Protein AF-A0A0R1RD56-F1 (afdb_monomer)

Nearest PDB structures (foldseek):
  7bhy-assembly1_A  TM=8.663E-01  e=2.056E-01  Bacillus subtilis subsp. subtilis str. 168
  8r7y-assembly2_D  TM=6.839E-01  e=2.765E-01  Bacillus subtilis subsp. subtilis str. 168
  6kon-assembly1_F  TM=8.190E-01  e=1.738E+00  Mycobacterium tuberculosis H37Rv
  7ng0-assembly1_A-2  TM=6.294E-01  e=1.638E+00  Geobacillus thermoleovorans CCB_US3_UF5
  5mq0-assembly1_O  TM=3.315E-01  e=2.481E+00  Saccharomyces cerevisiae

Organism: NCBI:txid1423778

InterPro domains:
  IPR010921 Trp repressor/replication initiator [SSF48295] (2-62)
  IPR036388 Winged helix-like DNA-binding domain superfamily [G3DSA:1.10.10.10] (2-64)
  IPR055247 Insertion element IS150 protein InsJ-like, helix-turn-helix domain [PF13518] (9-60)

Secondary structure (DSSP, 8-state):
-PPPPPHHHHHHHHHHHHTS---HHHHHHHTT--HHHHHHHHHHHHHH-GGGGS--TTPPPPTTT--HHHHHHHHHHHHHHHHHHHHHHHHHHHHHHHHHHHH--SHHHHHHHHHHHHHTTS---------

Solvent-accessible surface area (backbone atoms only — not comparable to full-atom values): 7973 Å² total; per-residue (Å²): 134,83,84,82,78,52,59,68,57,52,51,52,53,37,45,47,36,68,74,71,63,45,55,57,63,59,54,12,63,78,68,75,45,56,46,68,55,50,52,53,48,41,51,37,32,70,76,59,35,71,75,56,62,55,85,57,79,96,52,77,79,58,80,90,76,52,50,72,67,55,53,49,53,53,49,51,53,52,53,50,52,55,48,52,53,50,52,51,51,52,50,49,51,53,52,50,52,50,52,49,61,73,69,53,86,52,77,65,63,57,52,52,52,55,50,56,63,62,63,63,76,70,80,84,74,77,83,78,78,83,132

Sequence (131 aa):
MRRKKTLEERIKIVEYVTVSKHKYSEAAEHFEVTYQQVLLWVLKAKENGYEALVDNRGHRKPEKELSELDKDNLKIKQLETELEEKNAMEAFIKKFQELQRKGLKNKEDKTLIKNLMSDGQTRCGYPTQPR

Radius of gyration: 29.29 Å; Cα contacts (8 Å, |Δi|>4): 52; chains: 1; bounding box: 57×38×75 Å

Structure (mmCIF, N/CA/C/O backbone):
data_AF-A0A0R1RD56-F1
#
_entry.id   AF-A0A0R1RD56-F1
#
loop_
_atom_site.group_PDB
_atom_site.id
_atom_site.type_symbol
_atom_site.label_atom_id
_atom_site.label_alt_id
_atom_site.label_comp_id
_atom_site.label_asym_id
_atom_site.label_entity_id
_atom_site.label_seq_id
_atom_site.pdbx_PDB_ins_code
_atom_site.Cartn_x
_atom_site.Cartn_y
_atom_site.Cartn_z
_atom_site.occupancy
_atom_site.B_iso_or_equiv
_atom_site.auth_seq_id
_atom_site.auth_comp_id
_atom_site.auth_asym_id
_atom_site.auth_atom_id
_atom_site.pdbx_PDB_model_num
ATOM 1 N N . MET A 1 1 ? -4.229 20.633 -13.181 1.00 51.84 1 MET A N 1
ATOM 2 C CA . MET A 1 1 ? -4.576 19.195 -13.056 1.00 51.84 1 MET A CA 1
ATOM 3 C C . MET A 1 1 ? -3.431 18.356 -13.610 1.00 51.84 1 MET A C 1
ATOM 5 O O . MET A 1 1 ? -2.966 18.651 -14.701 1.00 51.84 1 MET A O 1
ATOM 9 N N . ARG A 1 2 ? -2.949 17.344 -12.877 1.00 68.00 2 ARG A N 1
ATOM 10 C CA . ARG A 1 2 ? -1.907 16.415 -13.359 1.00 68.00 2 ARG A CA 1
ATOM 11 C C . ARG A 1 2 ? -2.540 15.425 -14.344 1.00 68.00 2 ARG A C 1
ATOM 13 O O . ARG A 1 2 ? -3.538 14.801 -13.985 1.00 68.00 2 ARG A O 1
ATOM 20 N N . ARG A 1 3 ? -1.989 15.272 -15.556 1.00 77.06 3 ARG A N 1
ATOM 21 C CA . ARG A 1 3 ? -2.486 14.270 -16.518 1.00 77.06 3 ARG A CA 1
ATOM 22 C C . ARG A 1 3 ? -2.281 12.868 -15.943 1.00 77.06 3 ARG A C 1
ATOM 24 O O . ARG A 1 3 ? -1.190 12.538 -15.473 1.00 77.06 3 ARG A O 1
ATOM 31 N N . LYS A 1 4 ? -3.333 12.050 -15.955 1.00 80.19 4 LYS A N 1
ATOM 32 C CA . LYS A 1 4 ? -3.244 10.635 -15.581 1.00 80.19 4 LYS A CA 1
ATOM 33 C C . LYS A 1 4 ? -2.782 9.859 -16.808 1.00 80.19 4 LYS A C 1
ATOM 35 O O . LYS A 1 4 ? -3.418 9.953 -17.849 1.00 80.19 4 LYS A O 1
ATOM 40 N N . LYS A 1 5 ? -1.681 9.118 -16.676 1.00 85.56 5 LYS A N 1
ATOM 41 C CA . LYS A 1 5 ? -1.197 8.217 -17.724 1.00 85.56 5 LYS A CA 1
ATOM 42 C C . LYS A 1 5 ? -1.910 6.877 -17.628 1.00 85.56 5 LYS A C 1
ATOM 44 O O . LYS A 1 5 ? -1.970 6.297 -16.534 1.00 85.56 5 LYS A O 1
ATOM 49 N N . THR A 1 6 ? -2.436 6.436 -18.763 1.00 89.75 6 THR A N 1
ATOM 50 C CA . THR A 1 6 ? -3.084 5.133 -18.946 1.00 89.75 6 THR A CA 1
ATOM 51 C C . THR A 1 6 ? -2.068 3.999 -18.800 1.00 89.75 6 THR A C 1
ATOM 53 O O . THR A 1 6 ? -0.857 4.230 -18.831 1.00 89.75 6 THR A O 1
ATOM 56 N N . LEU A 1 7 ? -2.544 2.767 -18.607 1.00 88.94 7 LEU A N 1
ATOM 57 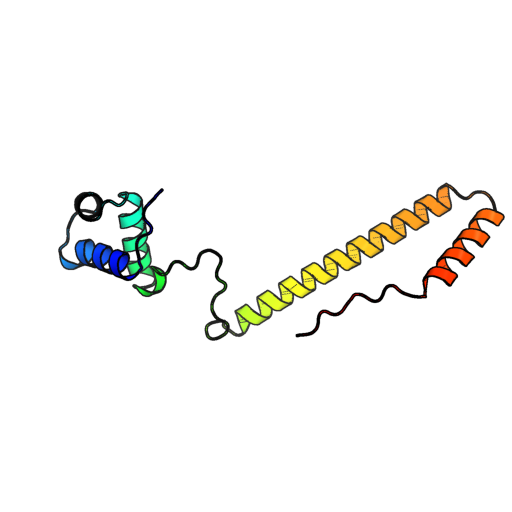C CA . LEU A 1 7 ? -1.673 1.593 -18.508 1.00 88.94 7 LEU A CA 1
ATOM 58 C C . LEU A 1 7 ? -0.816 1.421 -19.770 1.00 88.94 7 LEU A C 1
ATOM 60 O O . LEU A 1 7 ? 0.390 1.225 -19.666 1.00 88.94 7 LEU A O 1
ATOM 64 N N . GLU A 1 8 ? -1.428 1.565 -20.943 1.00 89.75 8 GLU A N 1
ATOM 65 C CA . GLU A 1 8 ? -0.759 1.436 -22.241 1.00 89.75 8 GLU A CA 1
ATOM 66 C C . GLU A 1 8 ? 0.387 2.440 -22.398 1.00 89.75 8 GLU A C 1
ATOM 68 O O . GLU A 1 8 ? 1.475 2.084 -22.844 1.00 89.75 8 GLU A O 1
ATOM 73 N N . GLU A 1 9 ? 0.184 3.692 -21.978 1.00 91.81 9 GLU A N 1
ATOM 74 C CA . GLU A 1 9 ? 1.257 4.690 -21.977 1.00 91.81 9 GLU A CA 1
ATOM 75 C C . GLU A 1 9 ? 2.390 4.308 -21.019 1.00 91.81 9 GLU A C 1
ATOM 77 O O . GLU A 1 9 ? 3.556 4.494 -21.355 1.00 91.81 9 GLU A O 1
ATOM 82 N N . ARG A 1 10 ? 2.079 3.755 -19.838 1.00 92.94 10 ARG A N 1
ATOM 83 C CA . ARG A 1 10 ? 3.109 3.297 -18.887 1.00 92.94 10 ARG A CA 1
ATOM 84 C C . ARG A 1 10 ? 3.919 2.134 -19.460 1.00 92.94 10 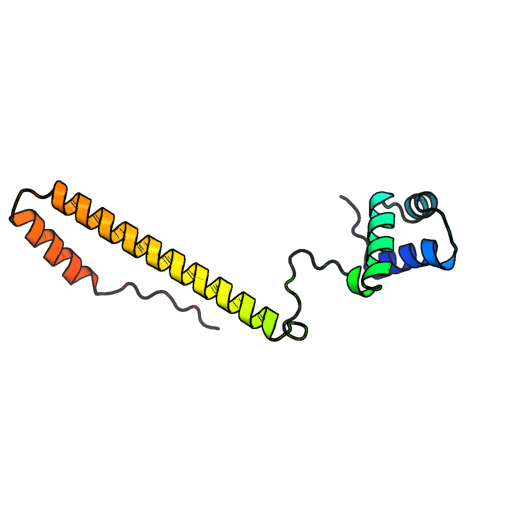ARG A C 1
ATOM 86 O O . ARG A 1 10 ? 5.134 2.130 -19.290 1.00 92.94 10 ARG A O 1
ATOM 93 N N . ILE A 1 11 ? 3.273 1.195 -20.156 1.00 92.56 11 ILE A N 1
ATOM 94 C CA . ILE A 1 11 ? 3.946 0.081 -20.842 1.00 92.56 11 ILE A CA 1
ATOM 95 C C . ILE A 1 11 ? 4.898 0.629 -21.909 1.00 92.56 11 ILE A C 1
ATOM 97 O O . ILE A 1 11 ? 6.086 0.324 -21.860 1.00 92.56 11 ILE A O 1
ATOM 101 N N . LYS A 1 12 ? 4.426 1.539 -22.773 1.00 93.94 12 LYS A N 1
ATOM 102 C CA . LYS A 1 12 ? 5.264 2.189 -23.798 1.00 93.94 12 LYS A CA 1
ATOM 103 C C . LYS A 1 12 ? 6.482 2.897 -23.203 1.00 93.94 12 LYS A C 1
ATOM 105 O O . LYS A 1 12 ? 7.565 2.832 -23.769 1.00 93.94 12 LYS A O 1
ATOM 110 N N . ILE A 1 13 ? 6.330 3.554 -22.052 1.00 93.50 13 ILE A N 1
ATOM 111 C CA . ILE A 1 13 ? 7.442 4.218 -21.351 1.00 93.50 13 ILE A CA 1
ATOM 112 C C . ILE A 1 13 ? 8.476 3.198 -20.863 1.00 93.50 13 ILE A C 1
ATOM 114 O O . ILE A 1 13 ? 9.679 3.418 -21.004 1.00 93.50 13 ILE A O 1
ATOM 118 N N . VAL A 1 14 ? 8.025 2.078 -20.294 1.00 93.38 14 VAL A N 1
ATOM 119 C CA . VAL A 1 14 ? 8.921 1.013 -19.826 1.00 93.38 14 VAL A CA 1
ATOM 120 C C . VAL A 1 14 ? 9.634 0.336 -20.995 1.00 93.38 14 VAL A C 1
ATOM 122 O O . VAL A 1 14 ? 10.842 0.106 -20.912 1.00 93.38 14 VAL A O 1
ATOM 125 N N . GLU A 1 15 ? 8.927 0.060 -22.090 1.00 93.25 15 GLU A N 1
ATOM 126 C CA . GLU A 1 15 ? 9.508 -0.485 -23.320 1.00 93.25 15 GLU A CA 1
ATOM 127 C C . GLU A 1 15 ? 10.539 0.473 -23.919 1.00 93.25 15 GLU A C 1
ATOM 129 O O . GLU A 1 15 ? 11.643 0.050 -24.254 1.00 93.25 15 GLU A O 1
ATOM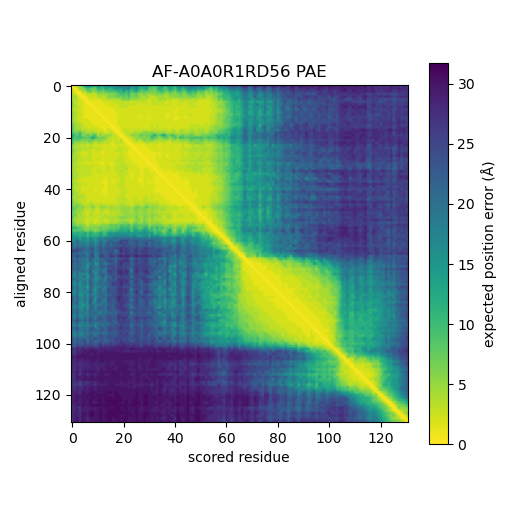 134 N N . TYR A 1 16 ? 10.242 1.772 -23.959 1.00 93.19 16 TYR A N 1
ATOM 135 C CA . TYR A 1 16 ? 11.160 2.797 -24.455 1.00 93.19 16 TYR A CA 1
ATOM 136 C C . TYR A 1 16 ? 12.491 2.820 -23.686 1.00 93.19 16 TYR A C 1
ATOM 138 O O . TYR A 1 16 ? 13.559 2.979 -24.274 1.00 93.19 16 TYR A O 1
ATOM 146 N N . VAL A 1 17 ? 12.459 2.603 -22.370 1.00 93.38 17 VAL A N 1
ATOM 147 C CA . VAL A 1 17 ? 13.681 2.532 -21.553 1.00 93.38 17 VAL A CA 1
ATOM 148 C C . VAL A 1 17 ? 14.372 1.171 -21.670 1.00 93.38 17 VAL A C 1
ATOM 150 O O . VAL A 1 17 ? 15.598 1.099 -21.711 1.00 93.38 17 VAL A O 1
ATOM 153 N N . THR A 1 18 ? 13.611 0.078 -21.718 1.00 89.19 18 THR A N 1
ATOM 154 C CA . THR A 1 18 ? 14.161 -1.284 -21.606 1.00 89.19 18 THR A CA 1
ATOM 155 C C . THR A 1 18 ? 14.640 -1.835 -22.949 1.00 89.19 18 THR A C 1
ATOM 157 O O . THR A 1 18 ? 15.710 -2.437 -23.014 1.00 89.19 18 THR A O 1
ATOM 160 N N . VAL A 1 19 ? 13.873 -1.612 -24.018 1.00 87.94 19 VAL A N 1
ATOM 161 C CA . VAL A 1 19 ? 14.154 -2.107 -25.374 1.00 87.94 19 VAL A CA 1
ATOM 162 C C . VAL A 1 19 ? 15.145 -1.188 -26.079 1.00 87.94 19 VAL A C 1
ATOM 164 O O . VAL A 1 19 ? 16.193 -1.641 -26.534 1.00 87.94 19 VAL A O 1
ATOM 167 N N . SER A 1 20 ? 14.855 0.113 -26.109 1.00 83.12 20 SER A N 1
ATOM 168 C CA . SER A 1 20 ? 15.686 1.097 -26.814 1.00 83.12 20 SER A CA 1
ATOM 169 C C . SER A 1 20 ? 16.869 1.611 -25.979 1.00 83.12 20 SER A C 1
ATOM 171 O O . SER A 1 20 ? 17.673 2.395 -26.475 1.00 83.12 20 SER A O 1
ATOM 173 N N . LYS A 1 21 ? 17.006 1.160 -24.719 1.00 84.62 21 LYS A N 1
ATOM 174 C CA . LYS A 1 21 ? 18.087 1.519 -23.773 1.00 84.62 21 LYS A CA 1
ATOM 175 C C . LYS A 1 21 ? 18.259 3.029 -23.548 1.00 84.62 21 LYS A C 1
ATOM 177 O O . LYS A 1 21 ? 19.355 3.486 -23.215 1.00 84.62 21 LYS A O 1
ATOM 182 N N . HIS A 1 22 ? 17.184 3.801 -23.703 1.00 87.94 22 HIS A N 1
ATOM 183 C CA . HIS A 1 22 ? 17.191 5.235 -23.426 1.00 87.94 22 HIS A CA 1
ATOM 184 C C . HIS A 1 22 ? 17.379 5.527 -21.941 1.00 87.94 22 HIS A C 1
ATOM 186 O O . HIS A 1 22 ? 17.020 4.736 -21.064 1.00 87.94 22 HIS A O 1
ATOM 192 N N . LYS A 1 23 ? 17.920 6.710 -21.644 1.00 92.62 23 LYS A N 1
ATOM 193 C CA . LYS A 1 23 ? 18.048 7.172 -20.261 1.00 92.62 23 LYS A CA 1
ATOM 194 C C . LYS A 1 23 ? 16.671 7.524 -19.697 1.00 92.62 23 LYS A C 1
ATOM 196 O O . LYS A 1 23 ? 15.792 8.019 -20.398 1.00 92.62 23 LYS A O 1
ATOM 201 N N . TYR A 1 24 ? 16.503 7.351 -18.388 1.00 92.00 24 TYR A N 1
ATOM 202 C CA . TYR A 1 24 ? 15.257 7.694 -17.692 1.00 92.00 24 TYR A CA 1
ATOM 203 C C . TYR A 1 24 ? 14.876 9.182 -17.822 1.00 92.00 24 TYR A C 1
ATOM 205 O O . TYR A 1 24 ? 13.692 9.509 -17.797 1.00 92.00 24 TYR A O 1
ATOM 213 N N . SER A 1 25 ? 15.858 10.078 -17.974 1.00 92.06 25 SER A N 1
ATOM 214 C CA . SER A 1 25 ? 15.640 11.511 -18.221 1.00 92.06 25 SER A CA 1
ATOM 215 C C . SER A 1 25 ? 15.017 11.777 -19.592 1.00 92.06 25 SER A C 1
ATOM 217 O O . SER A 1 25 ? 14.048 12.520 -19.684 1.00 92.06 25 SER A O 1
ATOM 219 N N . GLU A 1 26 ? 15.505 11.102 -20.633 1.00 92.75 26 GLU A N 1
ATOM 220 C CA . GLU A 1 26 ? 14.984 11.227 -22.002 1.00 92.75 26 GLU A CA 1
ATOM 221 C C . GLU A 1 26 ? 13.539 10.720 -22.079 1.00 92.75 26 GLU A C 1
ATOM 223 O O . GLU A 1 26 ? 12.677 11.354 -22.681 1.00 92.75 26 GLU A O 1
ATOM 228 N N . ALA A 1 27 ? 13.239 9.609 -21.400 1.00 92.94 27 ALA A N 1
ATOM 229 C CA . ALA A 1 27 ? 11.875 9.094 -21.296 1.00 92.94 27 ALA A CA 1
ATOM 230 C C . ALA A 1 27 ? 10.946 10.042 -20.511 1.00 92.94 27 ALA A C 1
ATOM 232 O O . ALA A 1 27 ? 9.768 10.178 -20.837 1.00 92.94 27 ALA A O 1
ATOM 233 N N . ALA A 1 28 ? 11.458 10.709 -19.476 1.00 93.06 28 ALA A N 1
ATOM 234 C CA . ALA A 1 28 ? 10.682 11.671 -18.700 1.00 93.06 28 ALA A CA 1
ATOM 235 C C . ALA A 1 28 ? 10.264 12.880 -19.551 1.00 93.06 28 ALA A C 1
ATOM 237 O O . ALA A 1 28 ? 9.095 13.268 -19.536 1.00 93.06 28 ALA A O 1
ATOM 238 N N . GLU A 1 29 ? 11.199 13.415 -20.336 1.00 92.56 29 GLU A N 1
ATOM 239 C CA . GLU A 1 29 ? 10.953 14.521 -21.264 1.00 92.56 29 GLU A CA 1
ATOM 240 C C . GLU A 1 29 ? 10.002 14.108 -22.393 1.00 92.56 29 GLU A C 1
ATOM 242 O O . GLU A 1 29 ? 8.985 14.764 -22.604 1.00 92.56 29 GLU A O 1
ATOM 247 N N . HIS A 1 30 ? 10.266 12.973 -23.049 1.00 90.75 30 HIS A N 1
ATOM 248 C CA . HIS A 1 30 ? 9.485 12.502 -24.197 1.00 90.75 30 HIS A CA 1
ATOM 249 C C . HIS A 1 30 ? 8.005 12.250 -23.865 1.00 90.75 30 HIS A C 1
ATOM 251 O O . HIS A 1 30 ? 7.121 12.502 -24.680 1.00 90.75 30 HIS A O 1
ATOM 257 N N . PHE A 1 31 ? 7.715 11.745 -22.663 1.00 91.06 31 PHE A N 1
ATOM 258 C CA . PHE A 1 31 ? 6.349 11.406 -22.255 1.00 91.06 31 PHE A CA 1
ATOM 259 C C . PHE A 1 31 ? 5.709 12.430 -21.308 1.00 91.06 31 PHE A C 1
ATOM 261 O O . PHE A 1 31 ? 4.582 12.203 -20.849 1.00 91.06 31 PHE A O 1
ATOM 268 N N . GLU A 1 32 ? 6.401 13.543 -21.039 1.00 92.38 32 GLU A N 1
ATOM 269 C CA . GLU A 1 32 ? 5.993 14.613 -20.118 1.00 92.38 32 GLU A CA 1
ATOM 270 C C . GLU A 1 32 ? 5.614 14.081 -18.724 1.00 92.38 32 GLU A C 1
ATOM 272 O O . GLU A 1 32 ? 4.592 14.437 -18.127 1.00 92.38 32 GLU A O 1
ATOM 277 N N . VAL A 1 33 ? 6.433 13.168 -18.204 1.00 91.56 33 VAL A N 1
ATOM 278 C CA . VAL A 1 33 ? 6.266 12.558 -16.881 1.00 91.56 33 VAL A CA 1
ATOM 279 C C . VAL A 1 33 ? 7.468 12.870 -16.009 1.00 91.56 33 VAL A C 1
ATOM 281 O O . VAL A 1 33 ? 8.562 13.140 -16.486 1.00 91.56 33 VAL A O 1
ATOM 284 N N . THR A 1 34 ? 7.296 12.822 -14.691 1.00 92.88 34 THR A N 1
ATOM 285 C CA . THR A 1 34 ? 8.434 13.029 -13.793 1.00 92.88 34 THR A CA 1
ATOM 286 C C . THR A 1 34 ? 9.403 11.854 -13.902 1.00 92.88 34 THR A C 1
ATOM 288 O O . THR A 1 34 ? 8.969 10.702 -13.905 1.00 92.88 34 THR A O 1
ATOM 291 N N . TYR A 1 35 ? 10.707 12.133 -13.867 1.00 93.75 35 TYR A N 1
ATOM 292 C CA . TYR A 1 35 ? 11.777 11.128 -13.790 1.00 93.75 35 TYR A CA 1
ATOM 293 C C . TYR A 1 35 ? 11.470 9.997 -12.794 1.00 93.75 35 TYR A C 1
ATOM 295 O O . TYR A 1 35 ? 11.564 8.814 -13.117 1.00 93.75 35 TYR A O 1
ATO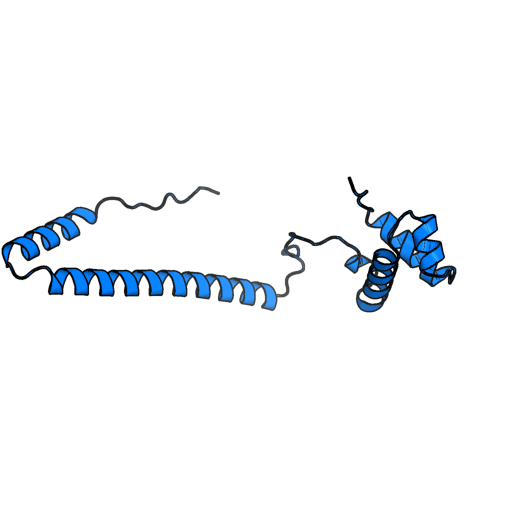M 303 N N . GLN A 1 36 ? 11.013 10.363 -11.592 1.00 92.94 36 GLN A N 1
ATOM 304 C CA . GLN A 1 36 ? 10.645 9.408 -10.545 1.00 92.94 36 GLN A CA 1
ATOM 305 C C . GLN A 1 36 ? 9.524 8.447 -10.970 1.00 92.94 36 GLN A C 1
ATOM 307 O O . GLN A 1 36 ? 9.531 7.292 -10.561 1.00 92.94 36 GLN A O 1
ATOM 312 N N . GLN A 1 37 ? 8.567 8.889 -11.792 1.00 92.56 37 GLN A N 1
ATOM 313 C CA . GLN A 1 37 ? 7.497 8.020 -12.290 1.00 92.56 37 GLN A CA 1
ATOM 314 C C . GLN A 1 37 ? 8.042 6.974 -13.257 1.00 92.56 37 GLN A C 1
ATOM 316 O O . GLN A 1 37 ? 7.700 5.804 -13.118 1.00 92.56 37 GLN A O 1
ATOM 321 N N . VAL A 1 38 ? 8.922 7.381 -14.179 1.00 93.88 38 VAL A N 1
ATOM 322 C CA . VAL A 1 38 ? 9.588 6.465 -15.118 1.00 93.88 38 VAL A CA 1
ATOM 323 C C . VAL A 1 38 ? 10.371 5.407 -14.346 1.00 93.88 38 VAL A C 1
ATOM 325 O O . VAL A 1 38 ? 10.200 4.216 -14.592 1.00 93.88 38 VAL A O 1
ATOM 328 N N . LEU A 1 39 ? 11.170 5.834 -13.364 1.00 93.81 39 LEU A N 1
ATOM 329 C CA . LEU A 1 39 ? 11.959 4.931 -12.531 1.00 93.81 39 LEU A CA 1
ATOM 330 C C . LEU A 1 39 ? 11.068 3.908 -11.809 1.00 93.81 39 LEU A C 1
ATOM 332 O O . LEU A 1 39 ? 11.313 2.708 -11.893 1.00 93.81 39 LEU A O 1
ATOM 336 N N . LEU A 1 40 ? 10.006 4.375 -11.145 1.00 93.00 40 LEU A N 1
ATOM 337 C CA . LEU A 1 40 ? 9.067 3.511 -10.426 1.00 93.00 40 LEU A CA 1
ATOM 338 C C . LEU A 1 40 ? 8.362 2.514 -11.351 1.00 93.00 40 LEU A C 1
ATOM 340 O O . LEU A 1 40 ? 8.154 1.370 -10.956 1.00 93.00 40 LEU A O 1
ATOM 344 N N . TRP A 1 41 ? 7.979 2.924 -12.561 1.00 93.31 41 TRP A N 1
ATOM 345 C CA . TRP A 1 41 ? 7.339 2.027 -13.522 1.00 93.31 41 TRP A CA 1
ATOM 346 C C . TRP A 1 41 ? 8.304 0.963 -14.039 1.00 93.31 41 TRP A C 1
ATOM 348 O O . TRP A 1 41 ? 7.950 -0.212 -14.051 1.00 93.31 41 TRP A O 1
ATOM 358 N N . VAL A 1 42 ? 9.539 1.335 -14.380 1.00 92.50 42 VAL A N 1
ATOM 359 C CA . VAL A 1 42 ? 10.547 0.370 -14.842 1.00 92.50 42 VAL A CA 1
ATOM 360 C C . VAL A 1 42 ? 10.907 -0.631 -13.743 1.00 92.50 42 VAL A C 1
ATOM 362 O O . VAL A 1 42 ? 11.004 -1.823 -14.019 1.00 92.50 42 VAL A O 1
ATOM 365 N N . LEU A 1 43 ? 11.064 -0.179 -12.494 1.00 92.81 43 LEU A N 1
ATOM 366 C CA . LEU A 1 43 ? 11.332 -1.071 -11.361 1.00 92.81 43 LEU A CA 1
ATOM 367 C C . LEU A 1 43 ? 10.178 -2.053 -11.129 1.00 92.81 43 LEU A C 1
ATOM 369 O O . LEU A 1 43 ? 10.400 -3.260 -11.095 1.00 92.81 43 LEU A O 1
ATOM 373 N N . LYS A 1 44 ? 8.938 -1.554 -11.073 1.00 91.62 44 LYS A N 1
ATOM 374 C CA . LYS A 1 44 ? 7.750 -2.403 -10.896 1.00 91.62 44 LYS A CA 1
ATOM 375 C C . LYS A 1 44 ? 7.591 -3.439 -12.002 1.00 91.62 44 LYS A C 1
ATOM 377 O O . LYS A 1 44 ? 7.251 -4.580 -11.711 1.00 91.62 44 LYS A O 1
ATOM 382 N N . ALA A 1 45 ? 7.844 -3.042 -13.248 1.00 91.44 45 ALA A N 1
ATOM 383 C CA . ALA A 1 45 ? 7.751 -3.943 -14.387 1.00 91.44 45 ALA A CA 1
ATOM 384 C C . ALA A 1 45 ? 8.827 -5.039 -14.361 1.00 91.44 45 ALA A C 1
ATOM 386 O O . ALA A 1 45 ? 8.566 -6.154 -14.800 1.00 91.44 45 ALA A O 1
ATOM 387 N N . LYS A 1 46 ? 10.020 -4.751 -13.822 1.00 88.81 46 LYS A N 1
ATOM 388 C CA . LYS A 1 46 ? 11.086 -5.749 -13.652 1.00 88.81 46 LYS A CA 1
ATOM 389 C C . LYS A 1 46 ? 10.790 -6.760 -12.548 1.00 88.81 46 LYS A C 1
ATOM 391 O O . LYS A 1 46 ? 11.131 -7.923 -12.709 1.00 88.81 46 LYS A O 1
ATOM 396 N N . GLU A 1 47 ? 10.192 -6.321 -11.443 1.00 86.62 47 GLU A N 1
ATOM 397 C CA . GLU A 1 47 ? 9.892 -7.195 -10.301 1.00 86.62 47 GLU A CA 1
ATOM 398 C C . GLU A 1 47 ? 8.665 -8.076 -10.554 1.00 86.62 47 GLU A C 1
ATOM 400 O O . GLU A 1 47 ? 8.709 -9.278 -10.315 1.00 86.62 47 GLU A O 1
ATOM 405 N N . ASN A 1 48 ? 7.583 -7.482 -11.063 1.00 84.12 48 ASN A N 1
ATOM 406 C CA . ASN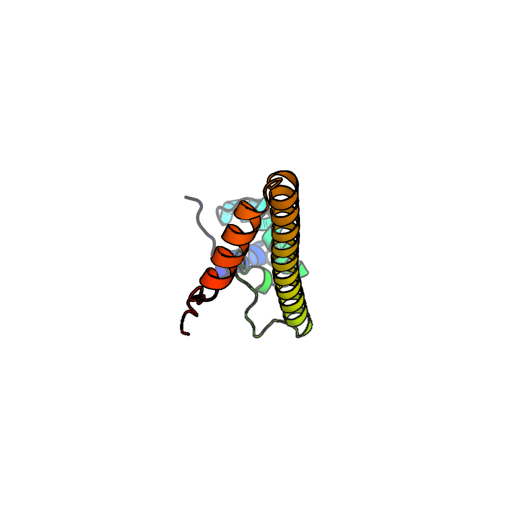 A 1 48 ? 6.254 -8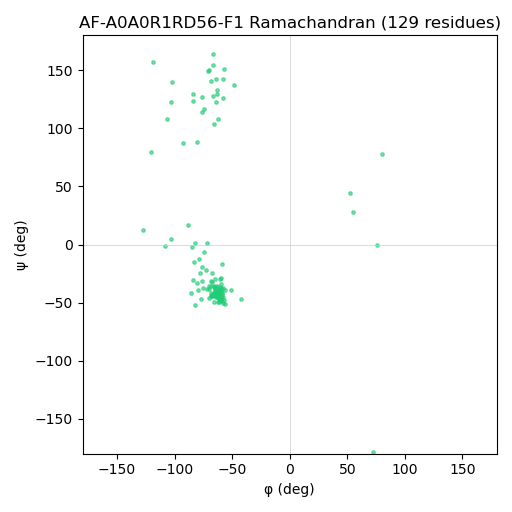.101 -11.077 1.00 84.12 48 ASN A CA 1
ATOM 407 C C . ASN A 1 48 ? 5.606 -8.110 -12.477 1.00 84.12 48 ASN A C 1
ATOM 409 O O . ASN A 1 48 ? 4.404 -8.342 -12.600 1.00 84.12 48 ASN A O 1
ATOM 413 N N . GLY A 1 49 ? 6.369 -7.813 -13.534 1.00 87.69 49 GLY A N 1
ATOM 414 C CA . GLY A 1 49 ? 5.864 -7.746 -14.907 1.00 87.69 49 GLY A CA 1
ATOM 415 C C . GLY A 1 49 ? 4.989 -6.518 -15.199 1.00 87.69 49 GLY A C 1
ATOM 416 O O . GLY A 1 49 ? 4.757 -5.650 -14.354 1.00 87.69 49 GLY A O 1
ATOM 417 N N . TYR A 1 50 ? 4.484 -6.428 -16.432 1.00 87.00 50 TYR A N 1
ATOM 418 C CA . TYR A 1 50 ? 3.679 -5.284 -16.887 1.00 87.00 50 TYR A CA 1
ATOM 419 C C . TYR A 1 50 ? 2.315 -5.174 -16.187 1.00 87.00 50 TYR A C 1
ATOM 421 O O . TYR A 1 50 ? 1.786 -4.071 -16.051 1.00 87.00 50 TYR A O 1
ATOM 429 N N . GLU A 1 51 ? 1.775 -6.283 -15.676 1.00 83.75 51 GLU A N 1
ATOM 430 C CA . GLU A 1 51 ? 0.517 -6.322 -14.915 1.00 83.75 51 GLU A CA 1
ATOM 431 C C . GLU A 1 51 ? 0.588 -5.462 -13.639 1.00 83.75 51 GLU A C 1
ATOM 433 O O . GLU A 1 51 ? -0.392 -4.836 -13.237 1.00 83.75 51 GLU A O 1
ATOM 438 N N . ALA A 1 52 ? 1.777 -5.308 -13.049 1.00 84.81 52 ALA A N 1
ATOM 439 C CA . ALA A 1 52 ? 1.988 -4.475 -11.866 1.00 84.81 52 ALA A CA 1
ATOM 440 C C . ALA A 1 52 ? 1.984 -2.956 -12.136 1.00 84.81 52 ALA A C 1
ATOM 442 O O . ALA A 1 52 ? 2.035 -2.152 -11.195 1.00 84.81 52 ALA A O 1
ATOM 443 N N . LEU A 1 53 ? 1.927 -2.531 -13.406 1.00 87.75 53 LEU A N 1
ATOM 444 C CA . LEU A 1 53 ? 1.777 -1.120 -13.784 1.00 87.75 53 LEU A CA 1
ATOM 445 C C . LEU A 1 53 ? 0.330 -0.621 -13.654 1.00 87.75 53 LEU A C 1
ATOM 447 O O . LEU A 1 53 ? 0.104 0.601 -13.690 1.00 87.75 53 LEU A O 1
ATOM 451 N N . VAL A 1 54 ? -0.626 -1.540 -13.479 1.00 86.19 54 VAL A N 1
ATOM 452 C CA . VAL A 1 54 ? -2.042 -1.244 -13.248 1.00 86.19 54 VAL A CA 1
ATOM 453 C C . VAL A 1 54 ? -2.208 -0.474 -11.937 1.00 86.19 54 VAL A C 1
ATOM 455 O O . VAL A 1 54 ? -1.610 -0.779 -10.903 1.00 86.19 54 VAL A O 1
ATOM 458 N N . ASP A 1 55 ? -2.995 0.599 -11.988 1.00 77.88 55 ASP A N 1
ATOM 459 C CA . ASP A 1 55 ? -3.237 1.460 -10.835 1.00 77.88 55 ASP A CA 1
ATOM 460 C C . ASP A 1 55 ? -4.298 0.848 -9.910 1.00 77.88 55 ASP A C 1
ATOM 462 O O . ASP A 1 55 ? -5.484 1.123 -10.041 1.00 77.88 55 ASP A O 1
ATOM 466 N N . ASN A 1 56 ? -3.865 0.015 -8.961 1.00 72.25 56 ASN A N 1
ATOM 467 C CA . ASN A 1 56 ? -4.753 -0.653 -7.997 1.00 72.25 56 ASN A CA 1
ATOM 468 C C . ASN A 1 56 ? -5.012 0.171 -6.720 1.00 72.25 56 ASN A C 1
ATOM 470 O O . ASN A 1 56 ? -5.426 -0.361 -5.690 1.00 72.25 56 ASN A O 1
ATOM 474 N N . ARG A 1 57 ? -4.740 1.482 -6.729 1.00 69.81 57 ARG A N 1
ATOM 475 C CA . ARG A 1 57 ? -4.976 2.334 -5.552 1.00 69.81 57 ARG A CA 1
ATOM 476 C C . ARG A 1 57 ? -6.470 2.382 -5.228 1.00 69.81 57 ARG A C 1
ATOM 478 O O . ARG A 1 57 ? -7.269 2.786 -6.061 1.00 69.81 57 ARG A O 1
ATOM 485 N N . GLY A 1 58 ? -6.833 2.000 -4.004 1.00 65.25 58 GLY A N 1
ATOM 486 C CA . GLY A 1 58 ? -8.226 1.994 -3.542 1.00 65.25 58 GLY A CA 1
ATOM 487 C C . GLY A 1 58 ? -9.077 0.835 -4.073 1.00 65.25 58 GLY A C 1
ATOM 488 O O . GLY A 1 58 ? -10.235 0.718 -3.680 1.00 65.25 58 GLY A O 1
ATOM 489 N N . HIS A 1 59 ? -8.515 -0.047 -4.901 1.00 65.31 59 HIS A N 1
ATOM 490 C CA . HIS A 1 59 ? -9.191 -1.248 -5.378 1.00 65.31 59 HIS A CA 1
ATOM 491 C C . HIS A 1 59 ? -8.656 -2.471 -4.624 1.00 65.31 59 HIS A C 1
ATOM 493 O O . HIS A 1 59 ? -7.454 -2.735 -4.612 1.00 65.31 59 HIS A O 1
ATOM 499 N N . ARG A 1 60 ? -9.551 -3.221 -3.965 1.00 60.31 60 ARG A N 1
ATOM 500 C CA . ARG A 1 60 ? -9.228 -4.575 -3.487 1.00 60.31 60 ARG A CA 1
ATOM 501 C C . ARG A 1 60 ? -8.954 -5.457 -4.707 1.00 60.31 60 ARG A C 1
ATOM 503 O O . ARG A 1 60 ? -9.637 -5.301 -5.719 1.00 60.31 60 ARG A O 1
ATOM 510 N N . LYS A 1 61 ? -7.982 -6.375 -4.603 1.00 62.09 61 LYS A N 1
ATOM 511 C CA . LYS A 1 61 ? -7.779 -7.423 -5.615 1.00 62.09 61 LYS A CA 1
ATOM 512 C C . LYS A 1 61 ? -9.134 -8.082 -5.924 1.00 62.09 61 LYS A C 1
ATOM 514 O O . LYS A 1 61 ? -9.902 -8.305 -4.980 1.00 62.09 61 LYS A O 1
ATOM 519 N N . PRO A 1 62 ? -9.459 -8.354 -7.198 1.00 59.41 62 PRO A N 1
ATOM 520 C CA . PRO A 1 62 ? -10.705 -9.021 -7.543 1.00 59.41 62 PRO A CA 1
ATOM 521 C C . PRO A 1 62 ? -10.772 -10.376 -6.831 1.00 59.41 62 PRO A C 1
ATOM 523 O O . PRO A 1 62 ? -9.772 -11.075 -6.702 1.00 59.41 62 PRO A O 1
ATOM 526 N N . GLU A 1 63 ? -11.963 -10.767 -6.378 1.00 54.06 63 GLU A N 1
ATOM 527 C CA . GLU A 1 63 ? -12.179 -11.964 -5.547 1.00 54.06 63 GLU A CA 1
ATOM 528 C C . GLU A 1 63 ? -11.720 -13.281 -6.210 1.00 54.06 63 GLU A C 1
ATOM 530 O O . GLU A 1 63 ? -11.501 -14.285 -5.531 1.00 54.06 63 GLU A O 1
ATOM 535 N N . LYS A 1 64 ? -11.522 -13.245 -7.535 1.00 55.12 64 LYS A N 1
ATOM 536 C CA . LYS A 1 64 ? -10.993 -14.328 -8.376 1.00 55.12 64 LYS A CA 1
ATOM 537 C C . LYS A 1 64 ? -9.474 -14.535 -8.268 1.00 55.12 64 LYS A C 1
ATOM 539 O O . LYS A 1 64 ? -9.010 -15.608 -8.622 1.00 55.12 64 LYS A O 1
ATOM 544 N N . GLU A 1 65 ? -8.723 -13.548 -7.779 1.00 55.28 65 GLU A N 1
ATOM 545 C CA . GLU A 1 65 ? -7.263 -13.615 -7.569 1.00 55.28 65 GLU A CA 1
ATOM 546 C C . GLU A 1 65 ? -6.878 -13.687 -6.082 1.00 55.28 65 GLU A C 1
ATOM 548 O O . GLU A 1 65 ? -5.696 -13.735 -5.741 1.00 55.28 65 GLU A O 1
ATOM 553 N N . LEU A 1 66 ? -7.862 -13.661 -5.176 1.00 53.53 66 LEU A N 1
ATOM 554 C CA . LEU A 1 66 ? -7.615 -13.844 -3.749 1.00 53.53 66 LEU A CA 1
ATOM 555 C C . LEU A 1 66 ? -7.319 -15.320 -3.485 1.00 53.53 66 LEU A C 1
ATOM 557 O O . LEU A 1 66 ? -8.191 -16.174 -3.669 1.00 53.53 66 LEU A O 1
ATOM 561 N N . SER A 1 67 ? -6.100 -15.594 -3.019 1.00 67.50 67 SER A N 1
ATOM 562 C CA . SER A 1 67 ? -5.752 -16.889 -2.434 1.00 67.50 67 SER A CA 1
ATOM 563 C C . SER A 1 67 ? -6.690 -17.181 -1.258 1.00 67.50 67 SER A C 1
ATOM 565 O O . SER A 1 67 ? -7.170 -16.255 -0.601 1.00 67.50 67 SER A O 1
ATOM 567 N N . GLU A 1 68 ? -6.957 -18.454 -0.971 1.00 69.56 68 GLU A N 1
ATOM 568 C CA . GLU A 1 68 ? -7.775 -18.868 0.181 1.00 69.56 68 GLU A CA 1
ATOM 569 C C . GLU A 1 68 ? -7.277 -18.209 1.482 1.00 69.56 68 GLU A C 1
ATOM 571 O O . GLU A 1 68 ? -8.068 -17.651 2.238 1.00 69.56 68 GLU A O 1
ATOM 576 N N . LEU A 1 69 ? -5.952 -18.094 1.635 1.00 74.44 69 LEU A N 1
ATOM 577 C CA . LEU A 1 69 ? -5.302 -17.392 2.747 1.00 74.44 69 LEU A CA 1
ATOM 578 C C . LEU A 1 69 ? -5.676 -15.905 2.847 1.00 74.44 69 LEU A C 1
ATOM 580 O O . LEU A 1 69 ? -5.817 -15.370 3.946 1.00 74.44 69 LEU A O 1
ATOM 584 N N . ASP A 1 70 ? -5.839 -15.211 1.719 1.00 72.81 70 ASP A N 1
ATOM 585 C CA . ASP A 1 70 ? -6.209 -13.793 1.726 1.00 72.81 70 ASP A CA 1
ATOM 586 C C . ASP A 1 70 ? -7.660 -13.606 2.191 1.00 72.81 70 ASP A C 1
ATOM 588 O O . ASP A 1 70 ? -7.972 -12.639 2.891 1.00 72.81 70 ASP A O 1
ATOM 592 N N . LYS A 1 71 ? -8.551 -14.542 1.835 1.00 76.62 71 LYS A N 1
ATOM 593 C CA . LYS A 1 71 ? -9.949 -14.546 2.295 1.00 76.62 71 LYS A CA 1
ATOM 594 C C . LYS A 1 71 ? -10.025 -14.808 3.795 1.00 76.62 71 LYS A C 1
ATOM 596 O O . LYS A 1 71 ? -10.735 -14.087 4.499 1.00 76.62 71 LYS A O 1
ATOM 601 N N . ASP A 1 72 ? -9.244 -15.765 4.280 1.00 82.56 72 ASP A N 1
ATOM 602 C CA . ASP A 1 72 ? -9.178 -16.099 5.700 1.00 82.56 72 ASP A CA 1
ATOM 603 C C . ASP A 1 72 ? -8.646 -14.926 6.525 1.00 82.56 72 ASP A C 1
ATOM 605 O O . ASP A 1 72 ? -9.270 -14.530 7.508 1.00 82.56 72 ASP A O 1
ATOM 609 N N . ASN A 1 73 ? -7.571 -14.274 6.077 1.00 81.31 73 ASN A N 1
ATOM 610 C CA . ASN A 1 73 ? -7.027 -13.086 6.740 1.00 81.31 73 ASN A CA 1
ATOM 611 C C . ASN A 1 73 ? -8.035 -11.928 6.796 1.00 81.31 73 ASN A C 1
ATOM 613 O O . ASN A 1 73 ? -8.139 -11.229 7.807 1.00 81.31 73 ASN A O 1
ATOM 617 N N . LEU A 1 74 ? -8.810 -11.720 5.725 1.00 82.88 74 LEU A N 1
ATOM 618 C CA . LEU A 1 74 ? -9.883 -10.724 5.731 1.00 82.88 74 LEU A CA 1
ATOM 619 C C . LEU A 1 74 ? -10.965 -11.078 6.750 1.00 82.88 74 LEU A C 1
ATOM 621 O O . LEU A 1 74 ? -11.462 -10.183 7.437 1.00 82.88 74 LEU A O 1
ATOM 625 N N . LYS A 1 75 ? -11.316 -12.363 6.859 1.00 89.56 75 LYS A N 1
ATOM 626 C CA . LYS A 1 75 ? -12.322 -12.823 7.812 1.00 89.56 75 LYS A CA 1
ATOM 627 C C . LYS A 1 75 ? -11.839 -12.700 9.254 1.00 89.56 75 LYS A C 1
ATOM 629 O O . LYS A 1 75 ? -12.606 -12.230 10.090 1.00 89.56 75 LYS A O 1
ATOM 634 N N . ILE A 1 76 ? -10.583 -13.050 9.531 1.00 92.62 76 ILE A N 1
ATOM 635 C CA . ILE A 1 76 ? -9.945 -12.863 10.841 1.00 92.62 76 ILE A CA 1
ATOM 636 C C . ILE A 1 76 ? -10.027 -11.394 11.245 1.00 92.62 76 ILE A C 1
ATOM 638 O O . ILE A 1 76 ? -10.574 -11.086 12.298 1.00 92.62 76 ILE A O 1
ATOM 642 N N . LYS A 1 77 ? -9.612 -10.479 10.364 1.00 91.19 77 LYS A N 1
ATOM 643 C CA . LYS A 1 77 ? -9.652 -9.043 10.651 1.00 91.19 77 LYS A CA 1
ATOM 644 C C . LYS A 1 77 ? -11.064 -8.530 10.950 1.00 91.19 77 LYS A C 1
ATOM 646 O O . LYS A 1 77 ? -11.240 -7.699 11.832 1.00 91.19 77 LYS A O 1
ATOM 651 N N . GLN A 1 78 ? -12.074 -9.010 10.220 1.00 90.56 78 GLN A N 1
ATOM 652 C CA . GLN A 1 78 ? -13.475 -8.670 10.503 1.00 90.56 78 GLN A CA 1
ATOM 653 C C . GLN A 1 78 ? -13.905 -9.161 11.890 1.00 90.56 78 GLN A C 1
ATOM 655 O O . GLN A 1 78 ? -14.508 -8.412 12.655 1.00 90.56 78 GLN A O 1
ATOM 660 N N . LEU A 1 79 ? -13.568 -10.407 12.228 1.00 94.69 79 LEU A N 1
ATOM 661 C CA . LEU A 1 79 ? -13.903 -10.992 13.524 1.00 94.69 79 LEU A CA 1
ATOM 662 C C . LEU A 1 79 ? -13.192 -10.277 14.680 1.00 94.69 79 LEU A C 1
ATOM 664 O O . LEU A 1 79 ? -13.808 -10.057 15.719 1.00 94.69 79 LEU A O 1
ATOM 668 N N . GLU A 1 80 ? -11.935 -9.874 14.499 1.00 91.31 80 GLU A N 1
ATOM 669 C CA . GLU A 1 80 ? -11.187 -9.076 15.478 1.00 91.31 80 GLU A CA 1
ATOM 670 C C . GLU A 1 80 ? -11.871 -7.733 15.737 1.00 91.31 80 GLU A C 1
ATOM 672 O O . GLU A 1 80 ? -12.112 -7.388 16.891 1.00 91.31 80 GLU A O 1
ATOM 677 N N . THR A 1 81 ? -12.280 -7.019 14.682 1.00 90.75 81 THR A N 1
ATOM 678 C CA . THR A 1 81 ? -13.000 -5.747 14.845 1.00 90.75 81 THR A CA 1
ATOM 679 C C . THR A 1 81 ? -14.336 -5.923 15.569 1.00 90.75 81 THR A C 1
ATOM 681 O O . THR A 1 81 ? -14.646 -5.155 16.476 1.00 90.75 81 THR A O 1
ATOM 684 N N . GLU A 1 82 ? -15.103 -6.972 15.251 1.00 92.81 82 GLU A N 1
ATOM 685 C CA . GLU A 1 82 ? -16.358 -7.272 15.954 1.00 92.81 82 GLU A CA 1
ATOM 686 C C . GLU A 1 82 ? -16.123 -7.608 17.437 1.00 92.81 82 GLU A C 1
ATOM 688 O O . GLU A 1 82 ? -16.931 -7.258 18.303 1.00 92.81 82 GLU A O 1
ATOM 693 N N . LEU A 1 83 ? -15.026 -8.304 17.748 1.00 94.94 83 LEU A N 1
ATOM 694 C CA . LEU A 1 83 ? -14.645 -8.638 19.118 1.00 94.94 83 LEU A CA 1
ATOM 695 C C . LEU A 1 83 ? -14.250 -7.380 19.902 1.00 94.94 83 LEU A C 1
ATOM 697 O O . LEU A 1 83 ? -14.683 -7.205 21.041 1.00 94.94 83 LEU A O 1
ATOM 701 N N . GLU A 1 84 ? -13.456 -6.496 19.300 1.00 92.19 84 GLU A N 1
ATOM 702 C CA . GLU A 1 84 ? -13.055 -5.220 19.896 1.00 92.19 84 GLU A CA 1
ATOM 703 C C . GLU A 1 84 ? -14.263 -4.331 20.202 1.00 92.19 84 GLU A C 1
ATOM 705 O O . GLU A 1 84 ? -14.378 -3.815 21.316 1.00 92.19 84 GLU A O 1
ATOM 710 N N . GLU A 1 85 ? -15.203 -4.208 19.262 1.00 92.69 85 GLU A N 1
ATOM 711 C CA . GLU A 1 85 ? -16.446 -3.458 19.461 1.00 92.69 85 GLU A CA 1
ATOM 712 C C . GLU A 1 85 ? -17.267 -4.019 20.630 1.00 92.69 85 GLU A C 1
ATOM 714 O O . GLU A 1 85 ? -17.701 -3.265 21.507 1.00 92.69 85 GLU A O 1
ATOM 719 N N . LYS A 1 86 ? -17.433 -5.347 20.702 1.00 93.12 86 LYS A N 1
ATOM 720 C CA . LYS A 1 86 ? -18.138 -6.006 21.815 1.00 93.12 86 LYS A CA 1
ATOM 721 C C . LYS A 1 86 ? -17.436 -5.785 23.150 1.00 93.12 86 LYS A C 1
ATOM 723 O O . LYS A 1 86 ? -18.090 -5.437 24.132 1.00 93.12 86 LYS A O 1
ATOM 728 N N . ASN A 1 87 ? -16.113 -5.919 23.188 1.00 91.81 87 ASN A N 1
ATOM 729 C CA . ASN A 1 87 ? -15.324 -5.682 24.395 1.00 91.81 87 ASN A CA 1
ATOM 730 C C . ASN A 1 87 ? -15.441 -4.226 24.871 1.00 91.81 87 ASN A C 1
ATOM 732 O O . ASN A 1 87 ? -15.566 -3.975 26.072 1.00 91.81 87 ASN A O 1
ATOM 736 N N . ALA A 1 88 ? -15.455 -3.262 23.946 1.00 91.12 88 ALA A N 1
ATOM 737 C CA . ALA A 1 88 ? -15.667 -1.855 24.263 1.00 91.12 88 ALA A CA 1
ATOM 738 C C . ALA A 1 88 ? -17.069 -1.609 24.844 1.00 91.12 88 ALA A C 1
ATOM 740 O O . ALA A 1 88 ? -17.199 -0.915 25.857 1.00 91.12 88 ALA A O 1
ATOM 741 N N . MET A 1 89 ? -18.110 -2.224 24.267 1.00 88.38 89 MET A N 1
ATOM 742 C CA . MET A 1 89 ? -19.473 -2.162 24.808 1.00 88.38 89 MET A CA 1
ATOM 743 C C . MET A 1 89 ? -19.553 -2.768 26.215 1.00 88.38 89 MET A C 1
ATOM 745 O O . MET A 1 89 ? -20.118 -2.150 27.117 1.00 88.38 89 MET A O 1
ATOM 749 N N . GLU A 1 90 ? -18.948 -3.934 26.448 1.00 92.50 90 GLU A N 1
ATOM 750 C CA . GLU A 1 90 ? -18.912 -4.554 27.777 1.00 92.50 90 GLU A CA 1
ATOM 751 C C . GLU A 1 90 ? -18.185 -3.686 28.809 1.00 92.50 90 GLU A C 1
ATOM 753 O O . GLU A 1 90 ? -18.661 -3.517 29.936 1.00 92.50 90 GLU A O 1
ATOM 758 N N . ALA A 1 91 ? -17.033 -3.124 28.439 1.00 91.69 91 ALA A N 1
ATOM 759 C CA . ALA A 1 91 ? -16.270 -2.231 29.301 1.00 91.69 91 ALA A CA 1
ATOM 760 C C . ALA A 1 91 ? -17.076 -0.971 29.646 1.00 91.69 91 ALA A C 1
ATOM 762 O O . ALA A 1 91 ? -17.126 -0.566 30.813 1.00 91.69 91 ALA A O 1
ATOM 763 N N . PHE A 1 92 ? -17.762 -0.394 28.657 1.00 90.56 92 PHE A N 1
ATOM 764 C CA . PHE A 1 92 ? -18.657 0.739 28.851 1.00 90.56 92 PHE A CA 1
ATOM 765 C C . PHE A 1 92 ? -19.799 0.398 29.816 1.00 90.56 92 PHE A C 1
ATOM 767 O O . PHE A 1 92 ? -20.016 1.128 30.783 1.00 90.56 92 PHE A O 1
ATOM 774 N N . ILE A 1 93 ? -20.474 -0.743 29.629 1.00 91.12 93 ILE A N 1
ATOM 775 C CA . ILE A 1 93 ? -21.557 -1.204 30.513 1.00 91.12 93 ILE A CA 1
ATOM 776 C C . ILE A 1 93 ? -21.052 -1.380 31.949 1.00 91.12 93 ILE A C 1
ATOM 778 O O . ILE A 1 93 ? -21.691 -0.902 32.889 1.00 91.12 93 ILE A O 1
ATOM 782 N N . LYS A 1 94 ? -19.890 -2.017 32.146 1.00 86.31 94 LYS A N 1
ATOM 783 C CA . LYS A 1 94 ? -19.289 -2.194 33.481 1.00 86.31 94 LYS A CA 1
ATOM 784 C C . LYS A 1 94 ? -19.002 -0.846 34.141 1.00 86.31 94 LYS A C 1
ATOM 786 O O . LYS A 1 94 ? -19.372 -0.640 35.297 1.00 86.31 94 LYS A O 1
ATOM 791 N N . LYS A 1 95 ? -18.417 0.102 33.402 1.00 85.19 95 LYS A N 1
ATOM 792 C CA . LYS A 1 95 ? -18.153 1.457 33.911 1.00 85.19 95 LYS A CA 1
ATOM 793 C C . LYS A 1 95 ? -19.427 2.223 34.232 1.00 85.19 95 LYS A C 1
ATOM 795 O O . LYS A 1 95 ? -19.497 2.864 35.280 1.00 85.19 95 LYS A O 1
ATOM 800 N N . PHE A 1 96 ? -20.450 2.104 33.397 1.00 85.38 96 PHE A N 1
ATOM 801 C CA . PHE A 1 96 ? -21.753 2.696 33.660 1.00 85.38 96 PHE A CA 1
ATOM 802 C C . PHE A 1 96 ? -22.367 2.135 34.951 1.00 85.38 96 PHE A C 1
ATOM 804 O O . PHE A 1 96 ? -22.769 2.900 35.826 1.00 85.38 96 PHE A O 1
ATOM 811 N N . GLN A 1 97 ? -22.357 0.812 35.136 1.00 82.88 97 GLN A N 1
ATOM 812 C CA . GLN A 1 97 ? -22.852 0.171 36.358 1.00 82.88 97 GLN A CA 1
ATOM 813 C C . GLN A 1 97 ? -22.067 0.589 37.609 1.00 82.88 97 GLN A C 1
ATOM 815 O O . GLN A 1 97 ? -22.667 0.799 38.663 1.00 82.88 97 GLN A O 1
ATOM 820 N N . GLU A 1 98 ? -20.741 0.725 37.520 1.00 81.25 98 GLU A N 1
ATOM 821 C CA . GLU A 1 98 ? -19.909 1.231 38.619 1.00 81.25 98 GLU A CA 1
ATOM 822 C C . GLU A 1 98 ? -20.305 2.656 39.024 1.00 81.25 98 GLU A C 1
ATOM 824 O O . GLU A 1 98 ? -20.446 2.934 40.217 1.00 81.25 98 GLU A O 1
ATOM 829 N N . LEU A 1 99 ? -20.508 3.550 38.052 1.00 79.44 99 LEU A N 1
ATOM 830 C CA . LEU A 1 99 ? -20.927 4.931 38.302 1.00 79.44 99 LEU A CA 1
ATOM 831 C C . LEU A 1 99 ? -22.323 4.989 38.925 1.00 79.44 99 LEU A C 1
ATOM 833 O O . LEU A 1 99 ? -22.508 5.673 39.930 1.00 79.44 99 LEU A O 1
ATOM 837 N N . GLN A 1 100 ? -23.270 4.206 38.402 1.00 77.25 100 GLN A N 1
ATOM 838 C CA . GLN A 1 100 ? -24.603 4.064 38.990 1.00 77.25 100 GLN A CA 1
ATOM 839 C C . GLN A 1 100 ? -24.504 3.574 40.444 1.00 77.25 100 GLN A C 1
ATOM 841 O O . GLN A 1 100 ? -25.068 4.180 41.348 1.00 77.25 100 GLN A O 1
ATOM 846 N N . ARG A 1 101 ? -23.710 2.533 40.731 1.00 73.06 101 ARG A N 1
ATOM 847 C CA . ARG A 1 101 ? -23.528 2.017 42.104 1.00 73.06 101 ARG A CA 1
ATOM 848 C C . ARG A 1 101 ? -22.891 3.030 43.058 1.00 73.06 101 ARG A C 1
ATOM 850 O O . ARG A 1 101 ? -23.251 3.037 44.232 1.00 73.06 101 ARG A O 1
ATOM 857 N N . LYS A 1 102 ? -21.957 3.858 42.579 1.00 72.69 102 LYS A N 1
ATOM 858 C CA . LYS A 1 102 ? -21.297 4.908 43.377 1.00 72.69 102 LYS A CA 1
ATOM 859 C C . LYS A 1 102 ? -22.196 6.133 43.603 1.00 72.69 102 LYS A C 1
ATOM 861 O O . LYS A 1 102 ? -22.083 6.757 44.655 1.00 72.69 102 LYS A O 1
ATOM 866 N N . GLY A 1 103 ? -23.083 6.454 42.656 1.00 63.81 103 GLY A N 1
ATOM 867 C CA . GLY A 1 103 ? -24.045 7.560 42.749 1.00 63.81 103 GLY A CA 1
ATOM 868 C C . GLY A 1 103 ? -25.341 7.226 43.502 1.00 63.81 103 GLY A C 1
ATOM 869 O O . GLY A 1 103 ? -25.902 8.090 44.167 1.00 63.81 103 GLY A O 1
ATOM 870 N N . LEU A 1 104 ? -25.803 5.972 43.461 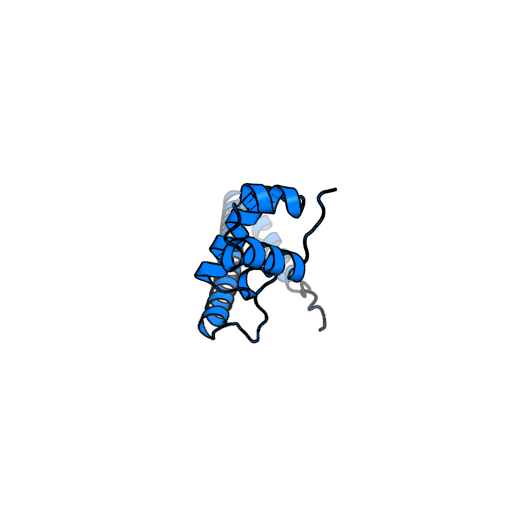1.00 55.09 104 LEU A N 1
ATOM 871 C CA . LEU A 1 104 ? -27.090 5.549 44.030 1.00 55.09 104 LEU A CA 1
ATOM 872 C C . LEU A 1 104 ? -26.934 5.044 45.471 1.00 55.09 104 LEU A C 1
ATOM 874 O O . LEU A 1 104 ? -26.779 3.839 45.721 1.00 55.09 104 LEU A O 1
ATOM 878 N N . LYS A 1 105 ? -27.009 5.963 46.437 1.00 55.91 105 LYS A N 1
ATOM 879 C CA . LYS A 1 105 ? -27.097 5.620 47.869 1.00 55.91 105 LYS A CA 1
ATOM 880 C C . LYS A 1 105 ? -28.529 5.301 48.333 1.00 55.91 105 LYS A C 1
ATOM 882 O O . LYS A 1 105 ? -28.675 4.645 49.361 1.00 55.91 105 LYS A O 1
ATOM 887 N N . ASN A 1 106 ? -29.563 5.643 47.558 1.00 57.94 106 ASN A N 1
ATOM 888 C CA . ASN A 1 106 ? -30.967 5.453 47.939 1.00 57.94 106 ASN A CA 1
ATOM 889 C C . ASN A 1 106 ? -31.601 4.226 47.249 1.00 57.94 106 ASN A C 1
ATOM 891 O O . ASN A 1 106 ? -31.328 3.927 46.085 1.00 57.94 106 ASN A O 1
ATOM 895 N N . LYS A 1 107 ? -32.424 3.468 47.993 1.00 58.97 107 LYS A N 1
ATOM 896 C CA . LYS A 1 107 ? -33.066 2.211 47.539 1.00 58.97 107 LYS A CA 1
ATOM 897 C C . LYS A 1 107 ? -34.064 2.429 46.390 1.00 58.97 107 LYS A C 1
ATOM 899 O O . LYS A 1 107 ? -34.206 1.538 45.558 1.00 58.97 107 LYS A O 1
ATOM 904 N N . GLU A 1 108 ? -34.694 3.600 46.341 1.00 62.34 108 GLU A N 1
ATOM 905 C CA . GLU A 1 108 ? -35.771 3.950 45.403 1.00 62.34 108 GLU A CA 1
ATOM 906 C C . GLU A 1 108 ? -35.251 4.223 43.981 1.00 62.34 108 GLU A C 1
ATOM 908 O O . GLU A 1 108 ? -35.816 3.748 42.991 1.00 62.34 108 GLU A O 1
ATOM 913 N N . ASP A 1 109 ? -34.085 4.860 43.871 1.00 62.16 109 ASP A N 1
ATOM 914 C CA . ASP A 1 109 ? -33.449 5.134 42.579 1.00 62.16 109 ASP A CA 1
ATOM 915 C C . ASP A 1 109 ? -32.966 3.837 41.893 1.00 62.16 109 ASP A C 1
ATOM 917 O O . ASP A 1 109 ? -33.014 3.695 40.669 1.00 62.16 109 ASP A O 1
ATOM 921 N N . LYS A 1 110 ? -32.564 2.825 42.682 1.00 63.12 110 LYS A N 1
ATOM 922 C CA . LYS A 1 110 ? -32.183 1.495 42.167 1.00 63.12 110 LYS A CA 1
ATOM 923 C C . LYS A 1 110 ? -33.375 0.724 41.601 1.00 63.12 110 LYS A C 1
ATOM 925 O O . LYS A 1 110 ? -33.209 -0.001 40.620 1.00 63.12 110 LYS A O 1
ATOM 930 N N . THR A 1 111 ? -34.558 0.860 42.204 1.00 64.88 111 THR A N 1
ATOM 931 C CA . THR A 1 111 ? -35.793 0.244 41.694 1.00 64.88 111 THR A CA 1
ATOM 932 C C . THR A 1 111 ? -36.267 0.900 40.398 1.00 64.88 111 THR A C 1
ATOM 934 O O . THR A 1 111 ? -36.644 0.183 39.474 1.00 64.88 111 THR A O 1
ATOM 937 N N . LEU A 1 112 ? -36.144 2.226 40.267 1.00 64.44 112 LEU A N 1
ATOM 938 C CA . LEU A 1 112 ? -36.497 2.957 39.042 1.00 64.44 112 LEU A CA 1
ATOM 939 C C . LEU A 1 112 ? -35.628 2.554 37.842 1.00 64.44 112 LEU A C 1
ATOM 941 O O . LEU A 1 112 ? -36.151 2.279 36.765 1.00 64.44 112 LEU A O 1
ATOM 945 N N . ILE A 1 113 ? -34.311 2.428 38.029 1.00 64.81 113 ILE A N 1
ATOM 946 C CA . ILE A 1 113 ? -33.399 1.999 36.954 1.00 64.81 113 ILE A CA 1
ATOM 947 C C . ILE A 1 113 ? -33.662 0.547 36.531 1.00 64.81 113 ILE A C 1
ATOM 949 O O . ILE A 1 113 ? -33.576 0.222 35.347 1.00 64.81 113 ILE A O 1
ATOM 953 N N . LYS A 1 114 ? -34.007 -0.337 37.475 1.00 67.06 114 LYS A N 1
ATOM 954 C CA . LYS A 1 114 ? -34.338 -1.737 37.170 1.00 67.06 114 LYS A CA 1
ATOM 955 C C . LYS A 1 114 ? -35.610 -1.848 36.321 1.00 67.06 114 LYS A C 1
ATOM 957 O O . LYS A 1 114 ? -35.653 -2.682 35.419 1.00 67.06 114 LYS A O 1
ATOM 962 N N . ASN A 1 115 ? -36.591 -0.979 36.561 1.00 67.31 115 ASN A N 1
ATOM 963 C CA . ASN A 1 115 ? -37.809 -0.898 35.756 1.00 67.31 115 ASN A CA 1
ATOM 964 C C . ASN A 1 115 ? -37.507 -0.331 34.354 1.00 67.31 115 ASN A C 1
ATOM 966 O O . ASN A 1 115 ? -37.832 -0.976 33.364 1.00 67.31 115 ASN A O 1
ATOM 970 N N . LEU A 1 116 ? -36.734 0.760 34.251 1.00 63.72 116 LEU A N 1
ATOM 971 C CA . LEU A 1 116 ? -36.323 1.346 32.961 1.00 63.72 116 LEU A CA 1
ATOM 972 C C . LEU A 1 116 ? -35.515 0.381 32.069 1.00 63.72 116 LEU A C 1
ATOM 974 O O . LEU A 1 116 ? -35.697 0.365 30.854 1.00 63.72 116 LEU A O 1
ATOM 978 N N . MET A 1 117 ? -34.631 -0.443 32.649 1.00 61.69 117 MET A N 1
ATOM 979 C CA . MET A 1 117 ? -33.889 -1.467 31.892 1.00 61.69 117 MET A CA 1
ATOM 980 C C . MET A 1 117 ? -34.760 -2.661 31.469 1.00 61.69 117 MET A C 1
ATOM 982 O O . MET A 1 117 ? -34.400 -3.349 30.518 1.00 61.69 117 MET A O 1
ATOM 986 N N . SER A 1 118 ? -35.884 -2.903 32.151 1.00 59.50 118 SER A N 1
ATOM 987 C CA . SER A 1 118 ? -36.848 -3.955 31.790 1.00 59.50 118 SER A CA 1
ATOM 988 C 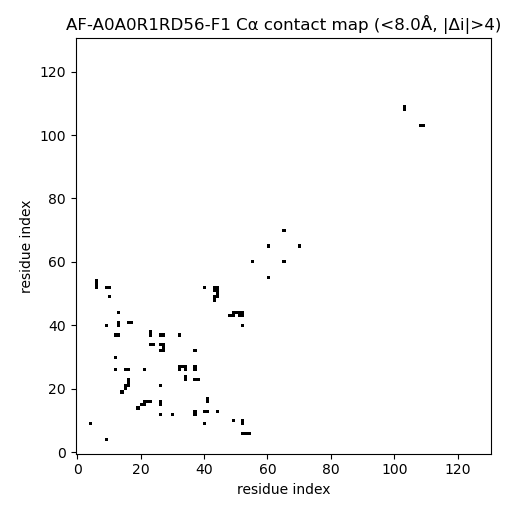C . SER A 1 118 ? -37.769 -3.501 30.649 1.00 59.50 118 SER A C 1
ATOM 990 O O . SER A 1 118 ? -38.108 -4.293 29.773 1.00 59.50 118 SER A O 1
ATOM 992 N N . ASP A 1 119 ? -38.096 -2.206 30.600 1.00 50.84 119 ASP A N 1
ATOM 993 C CA . ASP A 1 119 ? -38.944 -1.612 29.558 1.00 50.84 119 ASP A CA 1
ATOM 994 C C . ASP A 1 119 ? -38.180 -1.375 28.234 1.00 50.84 119 ASP A C 1
ATOM 996 O O . ASP A 1 119 ? -38.761 -1.392 27.147 1.00 50.84 119 ASP A O 1
ATOM 1000 N N . GLY A 1 120 ? -36.849 -1.236 28.296 1.00 51.28 120 GLY A N 1
ATOM 1001 C CA . GLY A 1 120 ? -35.964 -1.037 27.137 1.00 51.28 120 GLY A CA 1
ATOM 1002 C C . GLY A 1 120 ? -35.753 -2.261 26.231 1.00 51.28 120 GLY A C 1
ATOM 1003 O O . GLY A 1 120 ? -35.011 -2.175 25.254 1.00 51.28 120 GLY A O 1
ATOM 1004 N N . GLN A 1 121 ? -36.392 -3.400 26.515 1.00 49.66 121 GLN A N 1
ATOM 1005 C CA . GLN A 1 121 ? -36.294 -4.617 25.695 1.00 49.66 121 GLN A CA 1
ATOM 1006 C C . GLN A 1 121 ? -37.224 -4.630 24.471 1.00 49.66 121 GLN A C 1
ATOM 1008 O O . GLN A 1 121 ? -37.192 -5.579 23.686 1.00 49.66 121 GLN A O 1
ATOM 1013 N N . THR A 1 122 ? -38.000 -3.568 24.234 1.00 49.28 122 THR A N 1
ATOM 1014 C CA . THR A 1 122 ? -38.770 -3.418 22.993 1.00 49.28 122 THR A CA 1
ATOM 1015 C C . THR A 1 122 ? -38.161 -2.366 22.061 1.00 49.28 122 THR A C 1
ATOM 1017 O O . THR A 1 122 ? -38.303 -1.167 22.254 1.00 49.28 122 THR A O 1
ATOM 1020 N N . ARG A 1 123 ? -3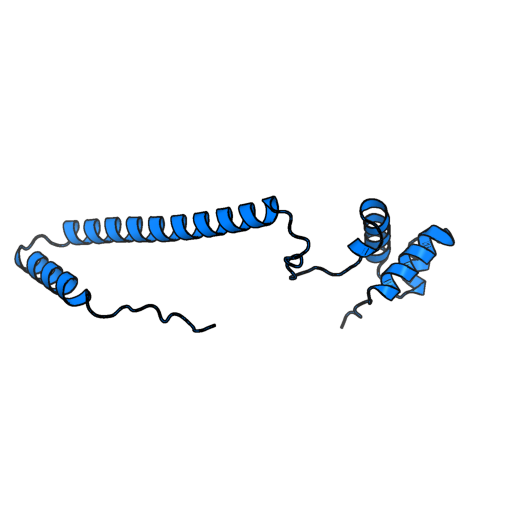7.564 -2.872 20.969 1.00 46.19 123 ARG A N 1
ATOM 1021 C CA . ARG A 1 123 ? -37.155 -2.175 19.730 1.00 46.19 123 ARG A CA 1
ATOM 1022 C C . ARG A 1 123 ? -35.834 -1.390 19.760 1.00 46.19 123 ARG A C 1
ATOM 1024 O O . ARG A 1 123 ? -35.809 -0.173 19.644 1.00 46.19 123 ARG A O 1
ATOM 1031 N N . CYS A 1 124 ? -34.727 -2.119 19.663 1.00 37.09 124 CYS A N 1
ATOM 1032 C CA . CYS A 1 124 ? -33.642 -1.717 18.763 1.00 37.09 124 CYS A CA 1
ATOM 1033 C C . CYS A 1 124 ? -33.422 -2.858 17.764 1.00 37.09 124 CYS A C 1
ATOM 1035 O O . CYS A 1 124 ? -32.575 -3.727 17.947 1.00 37.09 124 CYS A O 1
ATOM 1037 N N . GLY A 1 125 ? -34.282 -2.916 16.746 1.00 39.34 125 GLY A N 1
ATOM 1038 C CA . GLY A 1 125 ? -33.982 -3.689 15.550 1.00 39.34 125 GLY A CA 1
ATOM 1039 C C . GLY A 1 125 ? -32.976 -2.887 14.740 1.00 39.34 125 GLY A C 1
ATOM 1040 O O . GLY A 1 125 ? -33.310 -1.800 14.272 1.00 39.34 125 GLY A O 1
ATOM 1041 N N . TYR A 1 126 ? -31.754 -3.394 14.587 1.00 39.72 126 TYR A N 1
ATOM 1042 C CA . TYR A 1 126 ? -30.858 -2.888 13.555 1.00 39.72 126 TYR A CA 1
ATOM 1043 C C . TYR A 1 126 ? -31.563 -3.067 12.204 1.00 39.72 126 TYR A C 1
ATOM 1045 O O . TYR A 1 126 ? -32.002 -4.183 11.911 1.00 39.72 126 TYR A O 1
ATOM 1053 N N . PRO A 1 127 ? -31.715 -2.017 11.380 1.00 41.62 127 PRO A N 1
ATOM 1054 C CA . PRO A 1 127 ? -32.246 -2.191 10.042 1.00 41.62 127 PRO A CA 1
ATOM 1055 C C . PRO A 1 127 ? -31.238 -3.021 9.243 1.00 41.62 127 PRO A C 1
ATOM 1057 O O . PRO A 1 127 ? -30.191 -2.530 8.826 1.00 41.62 127 PRO A O 1
ATOM 1060 N N . THR A 1 128 ? -31.541 -4.301 9.045 1.00 55.19 128 THR A N 1
ATOM 1061 C CA . THR A 1 128 ? -30.883 -5.124 8.034 1.00 55.19 128 THR A CA 1
ATOM 1062 C C . THR A 1 128 ? -31.196 -4.508 6.675 1.00 55.19 128 THR A C 1
ATOM 1064 O O . THR A 1 128 ? -32.344 -4.557 6.229 1.00 55.19 128 THR A O 1
ATOM 1067 N N . GLN A 1 129 ? -30.206 -3.883 6.036 1.00 37.22 129 GLN A N 1
ATOM 1068 C CA . GLN A 1 129 ? -30.361 -3.398 4.667 1.00 37.22 129 GLN A CA 1
ATOM 1069 C C . GLN A 1 129 ? -30.524 -4.606 3.726 1.00 37.22 129 GLN A C 1
ATOM 1071 O O . GLN A 1 129 ? -29.716 -5.537 3.810 1.00 37.22 129 GLN A O 1
ATOM 1076 N N . PRO A 1 130 ? -31.565 -4.645 2.875 1.00 49.41 130 PRO A N 1
ATOM 1077 C CA . PRO A 1 130 ? -31.741 -5.727 1.918 1.00 49.41 130 PRO A CA 1
ATOM 1078 C C . PRO A 1 130 ? -30.687 -5.648 0.808 1.00 49.41 130 PRO A C 1
ATOM 1080 O O . PRO A 1 130 ? -30.193 -4.569 0.476 1.00 49.41 130 PRO A O 1
ATOM 1083 N N . ARG A 1 131 ? -30.344 -6.827 0.286 1.00 41.62 131 ARG A N 1
ATOM 1084 C CA . ARG A 1 131 ? -29.363 -7.051 -0.777 1.00 41.62 131 ARG A CA 1
ATOM 1085 C C . ARG A 1 131 ? -29.947 -6.743 -2.153 1.00 41.62 131 ARG A C 1
ATOM 1087 O O . ARG A 1 131 ? -31.147 -7.044 -2.338 1.00 41.62 131 ARG A O 1
#

Mean predicted aligned error: 16.33 Å

Foldseek 3Di:
DDDDDDLVRLVVLLCCCPVVVDDLVVSCVVSVHDSVSSVVSNVQCVPPNSVSSDDCVPPDDPPVPDDPVNVVVVVVVVVVVVVVVVVVVVVVVVVVVVVCVVPDPDPVVVVVVVVVVVVVPPDPDDPPDDD

pLDDT: mean 77.96, std 16.48, range [37.09, 94.94]